Protein AF-A0A3N4HSR1-F1 (afdb_monomer_lite)

Organism: NCBI:txid1160509

Radius of gyration: 28.28 Å; chains: 1; bounding box: 71×90×72 Å

Secondary structure (DSSP, 8-state):
---------------------HHHHHHHHHHHHHHHHHHHHHHS--S-THIIIIIIIHHH---TTSHIIIIIIHHHHHHHHHGGGS-HHHHHHHHHHHHHHHHHHHTTSSS--HHHHHHHHHHHHHHHHHHTTGGGS-HHHHHHHHHHHHHHHHHSSHHHHHHHHHHHHHHHHHHHHHHH--

Structure (mmCIF, N/CA/C/O backbone):
data_AF-A0A3N4HSR1-F1
#
_entry.id   AF-A0A3N4HSR1-F1
#
loop_
_atom_site.group_PDB
_atom_site.id
_atom_site.type_symbol
_atom_site.label_atom_id
_atom_site.label_alt_id
_atom_site.label_comp_id
_atom_site.label_asym_id
_atom_site.label_entity_id
_atom_site.label_seq_id
_atom_site.pdbx_PDB_ins_code
_atom_site.Cartn_x
_atom_site.Cartn_y
_atom_site.Cartn_z
_atom_site.occupancy
_atom_site.B_iso_or_equiv
_atom_site.auth_seq_id
_atom_site.auth_comp_id
_atom_site.auth_asym_id
_atom_site.auth_atom_id
_atom_site.pdbx_PDB_model_num
ATOM 1 N N . MET A 1 1 ? -42.430 -73.027 54.886 1.00 36.50 1 MET A N 1
ATOM 2 C CA . MET A 1 1 ? -41.179 -73.630 54.383 1.00 36.50 1 MET A CA 1
ATOM 3 C C . MET A 1 1 ? -40.826 -72.955 53.062 1.00 36.50 1 MET A C 1
ATOM 5 O O . MET A 1 1 ? -41.551 -73.195 52.119 1.00 36.50 1 MET A O 1
ATOM 9 N N . ARG A 1 2 ? -39.764 -72.123 53.061 1.00 41.28 2 ARG A N 1
ATOM 10 C CA . ARG A 1 2 ? -38.917 -71.662 51.927 1.00 41.28 2 ARG A CA 1
ATOM 11 C C . ARG A 1 2 ? -39.582 -70.934 50.730 1.00 41.28 2 ARG A C 1
ATOM 13 O O . ARG A 1 2 ? -40.576 -71.414 50.228 1.00 41.28 2 ARG A O 1
ATOM 20 N N . LEU A 1 3 ? -39.051 -69.884 50.094 1.00 41.03 3 LEU A N 1
ATOM 21 C CA . LEU A 1 3 ? -38.054 -68.820 50.329 1.00 41.03 3 LEU A CA 1
ATOM 22 C C . LEU A 1 3 ? -37.854 -68.105 48.953 1.00 41.03 3 LEU A C 1
ATOM 24 O O . LEU A 1 3 ? -37.879 -68.791 47.937 1.00 41.03 3 LEU A O 1
ATOM 28 N N . PHE A 1 4 ? -37.546 -66.795 48.976 1.00 47.03 4 PHE A N 1
ATOM 29 C CA . PHE A 1 4 ? -36.852 -65.960 47.952 1.00 47.03 4 PHE A CA 1
ATOM 30 C C . PHE A 1 4 ? -37.628 -65.465 46.695 1.00 47.03 4 PHE A C 1
ATOM 32 O O . PHE A 1 4 ? -38.194 -66.264 45.968 1.00 47.03 4 PHE A O 1
ATOM 39 N N . ASN A 1 5 ? -37.807 -64.140 46.486 1.00 43.56 5 ASN A N 1
ATOM 40 C CA . ASN A 1 5 ? -36.893 -63.088 45.932 1.00 43.56 5 ASN A CA 1
ATOM 41 C C . ASN A 1 5 ? -37.159 -62.923 44.405 1.00 43.56 5 ASN A C 1
ATOM 43 O O . ASN A 1 5 ? -37.360 -63.923 43.741 1.00 43.56 5 ASN A O 1
ATOM 47 N N . ALA A 1 6 ? -37.199 -61.772 43.731 1.00 44.69 6 ALA A N 1
ATOM 48 C CA . ALA A 1 6 ? -36.766 -60.421 44.030 1.00 44.69 6 ALA A CA 1
ATOM 49 C C . ALA A 1 6 ? -37.491 -59.400 43.121 1.00 44.69 6 ALA A C 1
ATOM 51 O O . ALA A 1 6 ? -37.887 -59.682 41.992 1.00 44.69 6 ALA A O 1
ATOM 52 N N . LEU A 1 7 ? -37.585 -58.194 43.666 1.00 53.56 7 LEU A N 1
ATOM 53 C CA . LEU A 1 7 ? -37.786 -56.887 43.051 1.00 53.56 7 LEU A CA 1
ATOM 54 C C . LEU A 1 7 ? -36.846 -56.650 41.847 1.00 53.56 7 LEU A C 1
ATOM 56 O O . LEU A 1 7 ? -35.660 -56.944 41.955 1.00 53.56 7 LEU A O 1
ATOM 60 N N . THR A 1 8 ? -37.313 -56.033 40.757 1.00 46.34 8 THR A N 1
ATOM 61 C CA . THR A 1 8 ? -36.501 -55.054 40.001 1.00 46.34 8 THR A CA 1
ATOM 62 C C . THR A 1 8 ? -37.355 -54.186 39.077 1.00 46.34 8 THR A C 1
ATOM 64 O O . THR A 1 8 ? -38.039 -54.626 38.161 1.00 46.34 8 THR A O 1
ATOM 67 N N . THR A 1 9 ? -37.298 -52.903 39.402 1.00 45.09 9 THR A N 1
ATOM 68 C CA . THR A 1 9 ? -37.797 -51.716 38.721 1.00 45.09 9 THR A CA 1
ATOM 69 C C . THR A 1 9 ? -37.198 -51.555 37.325 1.00 45.09 9 THR A C 1
ATOM 71 O O . THR A 1 9 ? -35.980 -51.440 37.186 1.00 45.09 9 THR A O 1
ATOM 74 N N . PHE A 1 10 ? -38.046 -51.449 36.304 1.00 46.22 10 PHE A N 1
ATOM 75 C CA . PHE A 1 10 ? -37.645 -50.970 34.982 1.00 46.22 10 PHE A CA 1
ATOM 76 C C . PHE A 1 10 ? -37.464 -49.445 35.022 1.00 46.22 10 PHE A C 1
ATOM 78 O O . PHE A 1 10 ? -38.407 -48.680 34.839 1.00 46.22 10 PHE A O 1
ATOM 85 N N . LEU A 1 11 ? -36.232 -49.001 35.282 1.00 45.78 11 LEU A N 1
ATOM 86 C CA . LEU A 1 11 ? -35.780 -47.649 34.961 1.00 45.78 11 LEU A CA 1
ATOM 87 C C . LEU A 1 11 ? -35.639 -47.550 33.439 1.00 45.78 11 LEU A C 1
ATOM 89 O O . LEU A 1 11 ? -34.672 -48.039 32.857 1.00 45.78 11 LEU A O 1
ATOM 93 N N . ALA A 1 12 ? -36.615 -46.918 32.791 1.00 49.31 12 ALA A N 1
ATOM 94 C CA . ALA A 1 12 ? -36.472 -46.457 31.420 1.00 49.31 12 ALA A CA 1
ATOM 95 C C . ALA A 1 12 ? -35.456 -45.304 31.405 1.00 49.31 12 ALA A C 1
ATOM 97 O O . ALA A 1 12 ? -35.792 -44.149 31.664 1.00 49.31 12 ALA A O 1
ATOM 98 N N . VAL A 1 13 ? -34.192 -45.622 31.128 1.00 47.72 13 VAL A N 1
ATOM 99 C CA . VAL A 1 13 ? -33.198 -44.621 30.741 1.00 47.72 13 VAL A CA 1
ATOM 100 C C . VAL A 1 13 ? -33.567 -44.177 29.330 1.00 47.72 13 VAL A C 1
ATOM 102 O O . VAL A 1 13 ? -33.240 -44.841 28.349 1.00 47.72 13 VAL A O 1
ATOM 105 N N . ALA A 1 14 ? -34.293 -43.065 29.225 1.00 50.75 14 ALA A N 1
ATOM 106 C CA . ALA A 1 14 ? -34.407 -42.335 27.975 1.00 50.75 14 ALA A CA 1
ATOM 107 C C . ALA A 1 14 ? -33.011 -41.800 27.631 1.00 50.75 14 ALA A C 1
ATOM 109 O O . ALA A 1 14 ? -32.579 -40.758 28.123 1.00 50.75 14 ALA A O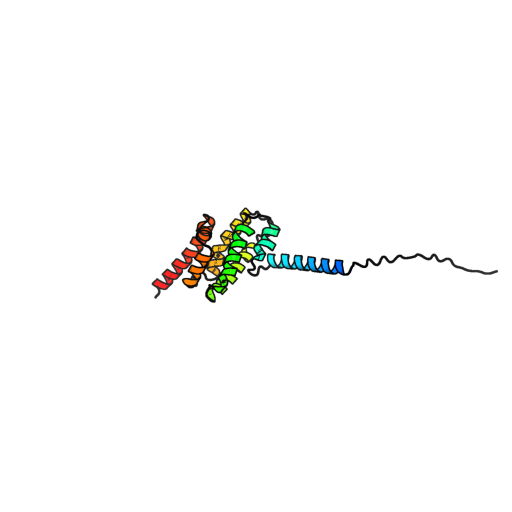 1
ATOM 110 N N . ALA A 1 15 ? -32.271 -42.559 26.825 1.00 48.31 15 ALA A N 1
ATOM 111 C CA . ALA A 1 15 ? -31.087 -42.064 26.153 1.00 48.31 15 ALA A CA 1
ATOM 112 C C . ALA A 1 15 ? -31.554 -41.014 25.141 1.00 48.31 15 ALA A C 1
ATOM 114 O O . ALA A 1 15 ? -31.950 -41.337 24.022 1.00 48.31 15 ALA A O 1
ATOM 115 N N . SER A 1 16 ? -31.550 -39.749 25.556 1.00 48.94 16 SER A N 1
ATOM 116 C CA . SER A 1 16 ? -31.670 -38.610 24.654 1.00 48.94 16 SER A CA 1
ATOM 117 C C . SER A 1 16 ? -30.442 -38.597 23.746 1.00 48.94 16 SER A C 1
ATOM 119 O O . SER A 1 16 ? -29.448 -37.930 24.025 1.00 48.94 16 SER A O 1
ATOM 121 N N . ALA A 1 17 ? -30.487 -39.371 22.663 1.00 51.00 17 ALA A N 1
ATOM 122 C CA . ALA A 1 17 ? -29.610 -39.159 21.530 1.00 51.00 17 ALA A CA 1
ATOM 123 C C . ALA A 1 17 ? -29.998 -37.802 20.941 1.00 51.00 17 ALA A C 1
ATOM 125 O O . ALA A 1 17 ? -30.970 -37.678 20.197 1.00 51.00 17 ALA A O 1
ATOM 126 N N . VAL A 1 18 ? -29.264 -36.761 21.331 1.00 54.44 18 VAL A N 1
ATOM 127 C CA . VAL A 1 18 ? -29.256 -35.487 20.619 1.00 54.44 18 VAL A CA 1
ATOM 128 C C . VAL A 1 18 ? -28.634 -35.785 19.260 1.00 54.44 18 VAL A C 1
ATOM 130 O O . VAL A 1 18 ? -27.422 -35.713 19.080 1.00 54.44 18 VAL A O 1
ATOM 133 N N . ILE A 1 19 ? -29.460 -36.212 18.307 1.00 56.75 19 ILE A N 1
ATOM 134 C CA . ILE A 1 19 ? -29.066 -36.285 16.907 1.00 56.75 19 ILE A CA 1
ATOM 135 C C . ILE A 1 19 ? -29.029 -34.829 16.449 1.00 56.75 19 ILE A C 1
ATOM 137 O O . ILE A 1 19 ? -30.030 -34.285 15.985 1.00 56.75 19 ILE A O 1
ATOM 141 N N . ALA A 1 20 ? -27.895 -34.160 16.667 1.00 57.50 20 ALA A N 1
ATOM 142 C CA . ALA A 1 20 ? -27.615 -32.906 15.989 1.00 57.50 20 ALA A CA 1
ATOM 143 C C . ALA A 1 20 ? -27.806 -33.169 14.490 1.00 57.50 20 ALA A C 1
ATOM 145 O O . ALA A 1 20 ? -27.220 -34.101 13.931 1.00 57.50 20 ALA A O 1
ATOM 146 N N . SER A 1 21 ? -28.718 -32.426 13.868 1.00 61.03 21 SER A N 1
ATOM 147 C CA . SER A 1 21 ? -29.093 -32.645 12.479 1.00 61.03 21 SER A CA 1
ATOM 148 C C . SER A 1 21 ? -27.853 -32.504 11.577 1.00 61.03 21 SER A C 1
ATOM 150 O O . SER A 1 21 ? -27.023 -31.622 11.808 1.00 61.03 21 SER A O 1
ATOM 152 N N . PRO A 1 22 ? -27.702 -33.332 10.526 1.00 63.16 22 PRO A N 1
ATOM 153 C CA . PRO A 1 22 ? -26.569 -33.243 9.597 1.00 63.16 22 PRO A CA 1
ATOM 154 C C . PRO A 1 22 ? -26.382 -31.843 8.991 1.00 63.16 22 PRO A C 1
ATOM 156 O O . PRO A 1 22 ? -25.258 -31.435 8.710 1.00 63.16 22 PRO A O 1
ATOM 159 N N . LEU A 1 23 ? -27.483 -31.095 8.840 1.00 59.44 23 LEU A N 1
ATOM 160 C CA . LEU A 1 23 ? -27.494 -29.699 8.398 1.00 59.44 23 LEU A CA 1
ATOM 161 C C . LEU A 1 23 ? -26.827 -28.751 9.408 1.00 59.44 23 LEU A C 1
ATOM 163 O O . LEU A 1 23 ? -25.990 -27.952 9.002 1.00 59.44 23 LEU A O 1
ATOM 167 N N . ALA A 1 24 ? -27.108 -28.889 10.708 1.00 65.44 24 ALA A N 1
ATOM 168 C CA . ALA A 1 24 ? -26.498 -28.054 11.747 1.00 65.44 24 ALA A CA 1
ATOM 169 C C . ALA A 1 24 ? -24.979 -28.279 11.854 1.00 65.44 24 ALA A C 1
ATOM 171 O O . ALA A 1 24 ? -24.215 -27.339 12.063 1.00 65.44 24 ALA A O 1
ATOM 172 N N . ASN A 1 25 ? -24.522 -29.520 11.650 1.00 65.69 25 ASN A N 1
ATOM 173 C CA . ASN A 1 25 ? -23.091 -29.830 11.624 1.00 65.69 25 ASN A CA 1
ATOM 174 C C . ASN A 1 25 ? -22.392 -29.222 10.397 1.00 65.69 25 ASN A C 1
ATOM 176 O O . ASN A 1 25 ? -21.261 -28.754 10.514 1.00 65.69 25 ASN A O 1
ATOM 180 N N . LEU A 1 26 ? -23.052 -29.190 9.234 1.00 65.56 26 LEU A N 1
ATOM 181 C CA . LEU A 1 26 ? -22.493 -28.570 8.032 1.00 65.56 26 LEU A CA 1
ATOM 182 C C . LEU A 1 26 ? -22.406 -27.040 8.173 1.00 65.56 26 LEU A C 1
ATOM 184 O O . LEU A 1 26 ? -21.367 -26.458 7.860 1.00 65.56 26 LEU A O 1
ATOM 188 N N . GLU A 1 27 ? -23.439 -26.397 8.721 1.00 72.94 27 GLU A N 1
ATOM 189 C CA . GLU A 1 27 ? -23.441 -24.955 9.010 1.00 72.94 27 GLU A CA 1
ATOM 190 C C . GLU A 1 27 ? -22.346 -24.569 10.017 1.00 72.94 27 GLU A C 1
ATOM 192 O O . GLU A 1 27 ? -21.558 -23.664 9.743 1.00 72.94 27 GLU A O 1
ATOM 197 N N . ALA A 1 28 ? -22.200 -25.320 11.114 1.00 73.38 28 ALA A N 1
ATOM 198 C CA . ALA A 1 28 ? -21.152 -25.079 12.108 1.00 73.38 28 ALA A CA 1
ATOM 199 C C . ALA A 1 28 ? -19.731 -25.234 11.527 1.00 73.38 28 ALA A C 1
ATOM 201 O O . ALA A 1 28 ? -18.822 -24.472 11.870 1.00 73.38 28 ALA A O 1
ATOM 202 N N . THR A 1 29 ? -19.514 -26.191 10.613 1.00 78.88 29 THR A N 1
ATOM 203 C CA . THR A 1 29 ? -18.216 -26.326 9.925 1.00 78.88 29 THR A CA 1
ATOM 204 C C . THR A 1 29 ? -17.933 -25.171 8.967 1.00 78.88 29 THR A C 1
ATOM 206 O O . THR A 1 29 ? -16.790 -24.715 8.885 1.00 78.88 29 THR A O 1
ATOM 209 N N . ALA A 1 30 ? -18.958 -24.661 8.281 1.00 78.00 30 ALA A N 1
ATOM 210 C CA . ALA A 1 30 ? -18.829 -23.511 7.395 1.00 78.00 30 ALA A CA 1
ATOM 211 C C . ALA A 1 30 ? -18.538 -22.220 8.180 1.00 78.00 30 ALA A C 1
ATOM 213 O O . ALA A 1 30 ? -17.667 -21.445 7.780 1.00 78.00 30 ALA A O 1
ATOM 214 N N . GLU A 1 31 ? -19.193 -22.015 9.326 1.00 78.12 31 GLU A N 1
ATOM 215 C CA . GLU A 1 31 ? -18.902 -20.891 10.222 1.00 78.12 31 GLU A CA 1
ATOM 216 C C . GLU A 1 31 ? -17.473 -20.951 10.767 1.00 78.12 31 GLU A C 1
ATOM 218 O O . GLU A 1 31 ? -16.757 -19.949 10.725 1.00 78.12 31 GLU A O 1
ATOM 223 N N . LEU A 1 32 ? -17.012 -22.122 11.218 1.00 75.81 32 LEU A N 1
ATOM 224 C CA . LEU A 1 32 ? -15.641 -22.280 11.700 1.00 75.81 32 LEU A CA 1
ATOM 225 C C . LEU A 1 32 ? -14.617 -22.008 10.590 1.00 75.81 32 LEU A C 1
ATOM 227 O O . LEU A 1 32 ? -13.636 -21.302 10.825 1.00 75.81 32 LEU A O 1
ATOM 231 N N . ALA A 1 33 ? -14.854 -22.511 9.376 1.00 76.19 33 ALA A N 1
ATOM 232 C CA . ALA A 1 33 ? -13.994 -22.239 8.228 1.00 76.19 33 ALA A CA 1
ATOM 233 C C . ALA A 1 33 ? -13.942 -20.738 7.897 1.00 76.19 33 ALA A C 1
ATOM 235 O O . ALA A 1 33 ? -12.859 -20.197 7.674 1.00 76.19 33 ALA A O 1
ATOM 236 N N . ALA A 1 34 ? -15.083 -20.044 7.944 1.00 75.94 34 ALA A N 1
ATOM 237 C CA . ALA A 1 34 ? -15.145 -18.600 7.741 1.00 75.94 34 ALA A CA 1
ATOM 238 C C . ALA A 1 34 ? -14.395 -17.828 8.841 1.00 75.94 34 ALA A C 1
ATOM 240 O O . ALA A 1 34 ? -13.680 -16.873 8.546 1.00 75.94 34 ALA A O 1
ATOM 241 N N . VAL A 1 35 ? -14.500 -18.245 10.107 1.00 74.06 35 VAL A N 1
ATOM 242 C CA . VAL A 1 35 ? -13.748 -17.636 11.218 1.00 74.06 35 VAL A CA 1
ATOM 243 C C . VAL A 1 35 ? -12.241 -17.857 11.058 1.00 74.06 35 VAL A C 1
ATOM 245 O O . VAL A 1 35 ? -11.458 -16.930 11.284 1.00 74.06 35 VAL A O 1
ATOM 248 N N . VAL A 1 36 ? -11.820 -19.053 10.638 1.00 74.25 36 VAL A N 1
ATOM 249 C CA . VAL A 1 36 ? -10.410 -19.374 10.371 1.00 74.25 36 VAL A CA 1
ATOM 250 C C . VAL A 1 36 ? -9.867 -18.548 9.202 1.00 74.25 36 VAL A C 1
ATOM 252 O O . VAL A 1 36 ? -8.784 -17.978 9.328 1.00 74.25 36 VAL A O 1
ATOM 255 N N . ASP A 1 37 ? -10.621 -18.403 8.111 1.00 75.88 37 ASP A N 1
ATOM 256 C CA . ASP A 1 37 ? -10.247 -17.564 6.962 1.00 75.88 37 ASP A CA 1
ATOM 257 C C . ASP A 1 37 ? -10.119 -16.079 7.350 1.00 75.88 37 ASP A C 1
ATOM 259 O O . ASP A 1 37 ? -9.096 -15.438 7.081 1.00 75.88 37 ASP A O 1
ATOM 263 N N . LYS A 1 38 ? -11.096 -15.549 8.103 1.00 75.88 38 LYS A N 1
ATOM 264 C CA . LYS A 1 38 ? -11.052 -14.181 8.650 1.00 75.88 38 LYS A CA 1
ATOM 265 C C . LYS A 1 38 ? -9.841 -13.944 9.553 1.00 75.88 38 LYS A C 1
ATOM 267 O O . LYS A 1 38 ? -9.239 -12.871 9.520 1.00 75.88 38 LYS A O 1
ATOM 272 N N . ARG A 1 39 ? -9.465 -14.928 10.368 1.00 77.31 39 ARG A N 1
ATOM 273 C CA . ARG A 1 39 ? -8.281 -14.826 11.228 1.00 77.31 39 ARG A CA 1
ATOM 274 C C . ARG A 1 39 ? -6.991 -14.904 10.412 1.00 77.31 39 ARG A C 1
ATOM 276 O O . ARG A 1 39 ? -6.097 -14.084 10.603 1.00 77.31 39 ARG A O 1
ATOM 283 N N . GLY A 1 40 ? -6.935 -15.815 9.443 1.00 85.19 40 GLY A N 1
ATOM 284 C CA . GLY A 1 40 ? -5.794 -15.981 8.545 1.00 85.19 40 GLY A CA 1
ATOM 285 C C . GLY A 1 40 ? -5.473 -14.714 7.755 1.00 85.19 40 GLY A C 1
ATOM 286 O O . GLY A 1 40 ? -4.312 -14.305 7.699 1.00 85.19 40 GLY A O 1
ATOM 287 N N . ILE A 1 41 ? -6.491 -14.036 7.210 1.00 88.50 41 ILE A N 1
ATOM 288 C CA . ILE A 1 41 ? -6.274 -12.796 6.454 1.00 88.50 41 ILE A CA 1
ATOM 289 C C . ILE A 1 41 ? -5.767 -11.649 7.341 1.00 88.50 41 ILE A C 1
ATOM 291 O O . ILE A 1 41 ? -5.002 -10.813 6.860 1.00 88.50 41 ILE A O 1
ATOM 295 N N . CYS A 1 42 ? -6.145 -11.619 8.623 1.00 89.25 42 CYS A N 1
ATOM 296 C CA . CYS A 1 42 ? -5.664 -10.630 9.586 1.00 89.25 42 CYS A CA 1
ATOM 297 C C . CYS A 1 42 ? -4.227 -10.868 10.048 1.00 89.25 42 CYS A C 1
ATOM 299 O O . CYS A 1 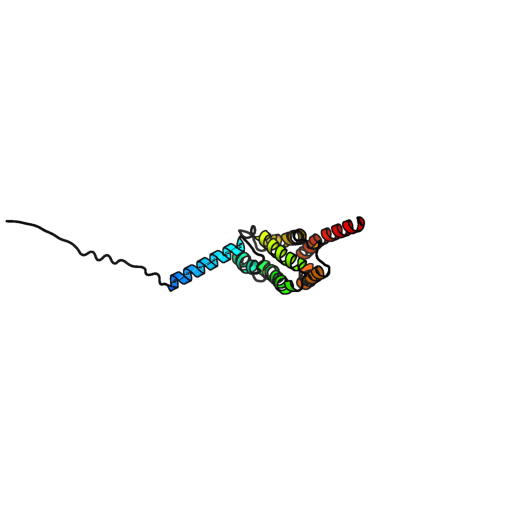42 ? -3.474 -9.905 10.186 1.00 89.25 42 CYS A O 1
ATOM 301 N N . ASP A 1 43 ? -3.859 -12.123 10.294 1.00 89.25 43 ASP A N 1
ATOM 302 C CA . ASP A 1 43 ? -2.574 -12.470 10.905 1.00 89.25 43 ASP A CA 1
ATOM 303 C C . ASP A 1 43 ? -1.459 -12.589 9.850 1.00 89.25 43 ASP A C 1
ATOM 305 O O . ASP A 1 43 ? -0.313 -12.200 10.087 1.00 89.25 43 ASP A O 1
ATOM 309 N N . ALA A 1 44 ? -1.794 -13.080 8.653 1.00 90.50 44 ALA A N 1
ATOM 310 C CA . ALA A 1 44 ? -0.845 -13.343 7.575 1.00 90.50 44 ALA A CA 1
ATOM 311 C C . ALA A 1 44 ? -1.342 -12.796 6.221 1.00 90.50 44 ALA A C 1
ATOM 313 O O . ALA A 1 44 ? -1.624 -13.564 5.297 1.00 90.50 44 ALA A O 1
ATOM 314 N N . PRO A 1 45 ? -1.414 -11.463 6.047 1.00 92.31 45 PRO A N 1
ATOM 315 C CA . PRO A 1 45 ? -1.910 -10.874 4.813 1.00 92.31 45 PRO A CA 1
ATOM 316 C C . PRO A 1 45 ? -1.055 -11.253 3.597 1.00 92.31 45 PRO A C 1
ATOM 318 O O . PRO A 1 45 ? 0.184 -11.228 3.610 1.00 92.31 45 PRO A O 1
ATOM 321 N N . THR A 1 46 ? -1.747 -11.575 2.507 1.00 93.31 46 THR A N 1
ATOM 322 C CA . THR A 1 46 ? -1.161 -12.060 1.249 1.00 93.31 46 THR A CA 1
ATOM 323 C C . THR A 1 46 ? -1.031 -10.977 0.179 1.00 93.31 46 THR A C 1
ATOM 325 O O . THR A 1 46 ? -0.446 -11.237 -0.869 1.00 93.31 46 THR A O 1
ATOM 328 N N . GLY A 1 47 ? -1.544 -9.767 0.428 1.00 94.19 47 GLY A N 1
ATOM 329 C CA . GLY A 1 47 ? -1.740 -8.727 -0.586 1.00 94.19 47 GLY A CA 1
ATOM 330 C C . GLY A 1 47 ? -3.174 -8.672 -1.126 1.00 94.19 47 GLY A C 1
ATOM 331 O O . GLY A 1 47 ? -3.489 -7.792 -1.920 1.00 94.19 47 GLY A O 1
ATOM 332 N N . SER A 1 48 ? -4.071 -9.569 -0.696 1.00 96.06 48 SER A N 1
ATOM 333 C CA . SER A 1 48 ? -5.485 -9.546 -1.098 1.00 96.06 48 SER A CA 1
ATOM 334 C C . SER A 1 48 ? -6.196 -8.280 -0.616 1.00 96.06 48 SER A C 1
ATOM 336 O O . SER A 1 48 ? -6.093 -7.907 0.553 1.00 96.06 48 SER A O 1
ATOM 338 N N . CYS A 1 49 ? -6.992 -7.642 -1.478 1.00 97.69 49 CYS A N 1
ATOM 339 C CA . CYS A 1 49 ? -7.773 -6.464 -1.086 1.00 97.69 49 CYS A CA 1
ATOM 340 C C . CYS A 1 49 ? -8.872 -6.773 -0.068 1.00 97.69 49 CYS A C 1
ATOM 342 O O . CYS A 1 49 ? -9.329 -5.858 0.617 1.00 97.69 49 CYS A O 1
ATOM 344 N N . ALA A 1 50 ? -9.262 -8.043 0.086 1.00 96.44 50 ALA A N 1
ATOM 345 C CA . ALA A 1 50 ? -10.199 -8.453 1.126 1.00 96.44 50 ALA A CA 1
ATOM 346 C C . ALA A 1 50 ? -9.689 -8.106 2.536 1.00 96.44 50 ALA A C 1
ATOM 348 O O . ALA A 1 50 ? -10.507 -7.823 3.402 1.00 96.44 50 ALA A O 1
ATOM 349 N N . PHE A 1 51 ? -8.368 -7.995 2.748 1.00 96.62 51 PHE A N 1
ATOM 350 C CA . PHE A 1 51 ? -7.770 -7.575 4.022 1.00 96.62 51 PHE A CA 1
ATOM 351 C C . PHE A 1 51 ? -8.409 -6.300 4.589 1.00 96.62 51 PHE A C 1
ATOM 353 O O . PHE A 1 51 ? -8.733 -6.222 5.771 1.00 96.62 51 PHE A O 1
ATOM 360 N N . TYR A 1 52 ? -8.650 -5.302 3.740 1.00 96.44 52 TYR A N 1
ATOM 361 C CA . TYR A 1 52 ? -9.199 -4.027 4.192 1.00 96.44 52 TYR A CA 1
ATOM 362 C C . TYR A 1 52 ? -10.648 -4.136 4.674 1.00 96.44 52 TYR A C 1
ATOM 364 O O . TYR A 1 52 ? -11.014 -3.458 5.628 1.00 96.44 52 TYR A O 1
ATOM 372 N N . LYS A 1 53 ? -11.461 -4.998 4.053 1.00 95.31 53 LYS A N 1
ATOM 373 C CA . LYS A 1 53 ? -12.866 -5.202 4.433 1.00 95.31 53 LYS A CA 1
ATOM 374 C C . LYS A 1 53 ? -12.990 -6.198 5.584 1.00 95.31 53 LYS A C 1
ATOM 376 O O . LYS A 1 53 ? -13.545 -5.884 6.628 1.00 95.31 53 LYS A O 1
ATOM 381 N N . THR A 1 54 ? -12.422 -7.378 5.387 1.00 92.94 54 THR A N 1
ATOM 382 C CA . THR A 1 54 ? -12.588 -8.551 6.247 1.00 92.94 54 THR A CA 1
ATOM 383 C C . THR A 1 54 ? -11.730 -8.496 7.508 1.00 92.94 54 THR A C 1
ATOM 385 O O . THR A 1 54 ? -12.086 -9.116 8.503 1.00 92.94 54 THR A O 1
ATOM 388 N N . CYS A 1 55 ? -10.616 -7.754 7.491 1.00 93.31 55 CYS A N 1
ATOM 389 C CA . CYS A 1 55 ? -9.803 -7.551 8.686 1.00 93.31 55 CYS A CA 1
ATOM 390 C C . CYS A 1 55 ? -9.981 -6.157 9.286 1.00 93.31 55 CYS A C 1
ATOM 392 O O . CYS A 1 55 ? -10.449 -6.018 10.414 1.00 93.31 55 CYS A O 1
ATOM 394 N N . LEU A 1 56 ? -9.587 -5.110 8.554 1.00 93.81 56 LEU A N 1
ATOM 395 C CA . LEU A 1 56 ? -9.507 -3.773 9.146 1.00 93.81 56 LEU A CA 1
ATOM 396 C C . LEU A 1 56 ? -10.886 -3.169 9.403 1.00 93.81 56 LEU A C 1
ATOM 398 O O . LEU A 1 56 ? -11.155 -2.757 10.527 1.00 93.81 56 LEU A O 1
ATOM 402 N N . GLU A 1 57 ? -11.762 -3.131 8.400 1.00 94.94 57 GLU A N 1
ATOM 403 C CA . GLU A 1 57 ? -13.103 -2.576 8.581 1.00 94.94 57 GLU A CA 1
ATOM 404 C C . GLU A 1 57 ? -13.941 -3.437 9.525 1.00 94.94 57 GLU A C 1
ATOM 406 O O . GLU A 1 57 ? -14.596 -2.905 10.416 1.00 94.94 57 GLU A O 1
ATOM 411 N N . ASP A 1 58 ? -13.864 -4.764 9.409 1.00 91.75 58 ASP A N 1
ATOM 412 C CA . ASP A 1 58 ? -14.577 -5.672 10.308 1.00 91.75 58 ASP A CA 1
ATOM 413 C C . ASP A 1 58 ? -14.198 -5.492 11.783 1.00 91.75 58 ASP A C 1
ATOM 415 O O . ASP A 1 58 ? -15.046 -5.686 12.653 1.00 91.75 58 ASP A O 1
ATOM 419 N N . LYS A 1 59 ? -12.965 -5.064 12.064 1.00 89.50 59 LYS A N 1
ATOM 420 C CA . LYS A 1 59 ? -12.466 -4.852 13.424 1.00 89.50 59 LYS A CA 1
ATOM 421 C C . LYS A 1 59 ? -12.645 -3.426 13.936 1.00 89.50 59 LYS A C 1
ATOM 423 O O . LYS A 1 59 ? -12.954 -3.245 15.109 1.00 89.50 59 LYS A O 1
ATOM 428 N N . TYR A 1 60 ? -12.442 -2.426 13.081 1.00 90.81 60 TYR A N 1
ATOM 429 C CA . TYR A 1 60 ? -12.425 -1.018 13.486 1.00 90.81 60 TYR A CA 1
ATOM 430 C C . TYR A 1 60 ? -13.698 -0.245 13.177 1.00 90.81 60 TYR A C 1
ATOM 432 O O . TYR A 1 60 ? -13.922 0.785 13.807 1.00 90.81 60 TYR A O 1
ATOM 440 N N . LYS A 1 61 ? -14.519 -0.727 12.235 1.00 94.31 61 LYS A N 1
ATOM 441 C CA . LYS A 1 61 ? -15.794 -0.109 11.845 1.00 94.31 61 LYS A CA 1
ATOM 442 C C . LYS A 1 61 ? -15.645 1.391 11.554 1.00 94.31 61 LYS A C 1
ATOM 444 O O . LYS A 1 61 ? -16.410 2.215 12.051 1.00 94.31 61 LYS A O 1
ATOM 449 N N . CYS A 1 62 ? -14.620 1.756 10.781 1.00 94.56 62 CYS A N 1
ATOM 450 C CA . CYS A 1 62 ? -14.308 3.155 10.486 1.00 94.56 62 CYS A CA 1
ATOM 451 C C . CYS A 1 62 ? -15.283 3.796 9.492 1.00 94.56 62 CYS A C 1
ATOM 453 O O . CYS A 1 62 ? -15.256 5.016 9.307 1.00 94.56 62 CYS A O 1
ATOM 455 N N . GLY A 1 63 ? -16.137 2.991 8.860 1.00 95.69 63 GLY A N 1
ATOM 456 C CA . GLY A 1 63 ? -17.161 3.430 7.931 1.00 95.69 63 GLY A CA 1
ATOM 457 C C . GLY A 1 63 ? -16.603 3.816 6.565 1.00 95.69 63 GLY A C 1
ATOM 458 O O . GLY A 1 63 ? -15.400 3.791 6.302 1.00 95.69 63 G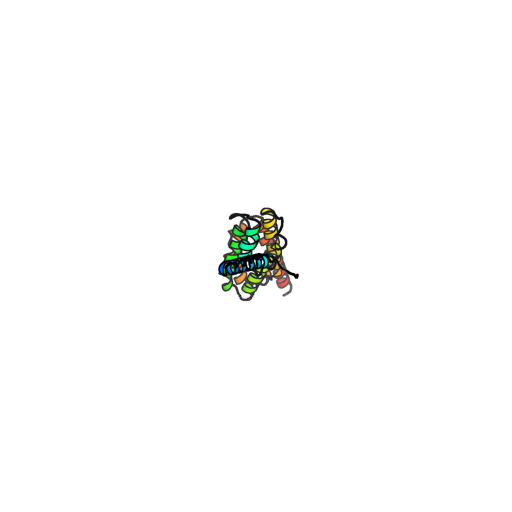LY A O 1
ATOM 459 N N . GLU A 1 64 ? -17.504 4.219 5.672 1.00 95.94 64 GLU A N 1
ATOM 460 C CA . GLU A 1 64 ? -17.199 4.485 4.258 1.00 95.94 64 GLU A CA 1
ATOM 461 C C . GLU A 1 64 ? -16.153 5.577 4.035 1.00 95.94 64 GLU A C 1
ATOM 463 O O . GLU A 1 64 ? -15.473 5.574 3.014 1.00 95.94 64 GLU A O 1
ATOM 468 N N . LYS A 1 65 ? -16.015 6.508 4.986 1.00 93.19 65 LYS A N 1
ATOM 469 C CA . LYS A 1 65 ? -15.023 7.592 4.941 1.00 93.19 65 LYS A CA 1
ATOM 470 C C . LYS A 1 65 ? -13.683 7.200 5.562 1.00 93.19 65 LYS A C 1
ATOM 472 O O . LYS A 1 65 ? -12.693 7.890 5.331 1.00 93.19 65 LYS A O 1
ATOM 477 N N . GLY A 1 66 ? -13.651 6.117 6.336 1.00 93.00 66 GLY A N 1
ATOM 478 C CA . GLY A 1 66 ? -12.464 5.636 7.020 1.00 93.00 66 GLY A CA 1
ATOM 479 C C . GLY A 1 66 ? -11.420 5.065 6.068 1.00 93.00 66 GLY A C 1
ATOM 480 O O . GLY A 1 66 ? -11.731 4.593 4.971 1.00 93.00 66 GLY A O 1
ATOM 481 N N . TYR A 1 67 ? -10.165 5.058 6.520 1.00 94.19 67 TYR A N 1
ATOM 482 C CA . TYR A 1 67 ? -9.035 4.557 5.739 1.00 94.19 67 TYR A CA 1
ATOM 483 C C . TYR A 1 67 ? -9.254 3.164 5.114 1.00 94.19 67 TYR A C 1
ATOM 485 O O . TYR A 1 67 ? -8.948 3.024 3.925 1.00 94.19 67 TYR A O 1
ATOM 493 N N . PRO A 1 68 ? -9.783 2.141 5.830 1.00 95.56 68 PRO A N 1
ATOM 494 C CA . PRO A 1 68 ? -9.931 0.802 5.262 1.00 95.56 68 PRO A CA 1
ATOM 495 C C . PRO A 1 68 ? -10.716 0.789 3.950 1.00 95.56 68 PRO A C 1
ATOM 497 O O . PRO A 1 68 ? -10.253 0.206 2.971 1.00 95.56 68 PRO A O 1
ATOM 500 N N . LEU A 1 69 ? -11.862 1.471 3.896 1.00 96.31 69 LEU A N 1
ATOM 501 C CA . LEU A 1 69 ? -12.733 1.465 2.722 1.00 96.31 69 LEU A CA 1
ATOM 502 C C . LEU A 1 69 ? -12.384 2.575 1.724 1.00 96.31 69 LEU A C 1
ATOM 504 O O . LEU A 1 69 ? -12.207 2.296 0.536 1.00 96.31 69 LEU A O 1
ATOM 508 N N . ASN A 1 70 ? -12.245 3.816 2.198 1.00 93.44 70 ASN A N 1
ATOM 509 C CA . ASN A 1 70 ? -12.106 4.992 1.336 1.00 93.44 70 ASN A CA 1
ATOM 510 C C . ASN A 1 70 ? -10.737 5.085 0.648 1.00 93.44 70 ASN A C 1
ATOM 512 O O . ASN A 1 70 ? -10.609 5.704 -0.411 1.00 93.44 70 ASN A O 1
ATOM 516 N N . TYR A 1 71 ? -9.705 4.484 1.246 1.00 93.69 71 TYR A N 1
ATOM 517 C CA . TYR A 1 71 ? -8.336 4.569 0.745 1.00 93.69 71 TYR A CA 1
ATOM 518 C C . TYR A 1 71 ? -7.744 3.186 0.481 1.00 93.69 71 TYR A C 1
ATOM 520 O O . TYR A 1 71 ? -7.499 2.836 -0.673 1.00 93.69 71 TYR A O 1
ATOM 528 N N . GLY A 1 72 ? -7.566 2.377 1.528 1.00 95.00 72 GLY A N 1
ATOM 529 C CA . GLY A 1 72 ? -6.892 1.083 1.458 1.00 95.00 72 GLY A CA 1
ATOM 530 C C . GLY A 1 72 ? -7.517 0.145 0.426 1.00 95.00 72 GLY A C 1
ATOM 531 O O . GLY A 1 72 ? -6.866 -0.228 -0.549 1.00 95.00 72 GLY A O 1
ATOM 532 N N . TYR A 1 73 ? -8.802 -0.182 0.584 1.00 97.00 73 TYR A N 1
ATOM 533 C CA . TYR A 1 73 ? -9.529 -1.043 -0.351 1.00 97.00 73 TYR A CA 1
ATOM 534 C C . TYR A 1 73 ? -9.595 -0.440 -1.758 1.00 97.00 73 TYR A C 1
ATOM 536 O O . TYR A 1 73 ? -9.298 -1.127 -2.738 1.00 97.00 73 TYR A O 1
ATOM 544 N N . LYS A 1 74 ? -9.945 0.850 -1.856 1.00 95.38 74 LYS A N 1
ATOM 545 C CA . LYS A 1 74 ? -10.072 1.587 -3.120 1.00 95.38 74 LYS A CA 1
ATOM 546 C C . LYS A 1 74 ? -8.800 1.501 -3.967 1.00 95.38 74 LYS A C 1
ATOM 548 O O . LYS A 1 74 ? -8.869 1.090 -5.124 1.00 95.38 74 LYS A O 1
ATOM 553 N N . TYR A 1 75 ? -7.646 1.876 -3.415 1.00 95.06 75 TYR A N 1
ATOM 554 C CA . TYR A 1 75 ? -6.390 1.868 -4.169 1.00 95.06 75 TYR A CA 1
ATOM 555 C C . TYR A 1 75 ? -5.826 0.465 -4.351 1.00 95.06 75 TYR A C 1
ATOM 557 O O . TYR A 1 75 ? -5.312 0.172 -5.426 1.00 95.06 75 TYR A O 1
ATOM 565 N N . CYS A 1 76 ? -6.010 -0.434 -3.381 1.00 97.38 76 CYS A N 1
ATOM 566 C CA . CYS A 1 76 ? -5.676 -1.844 -3.564 1.00 97.38 76 CYS A CA 1
ATOM 567 C C . CYS A 1 76 ? -6.364 -2.424 -4.804 1.00 97.38 76 CYS A C 1
ATOM 569 O O . CYS A 1 76 ? -5.713 -3.045 -5.642 1.00 97.38 76 CYS A O 1
ATOM 571 N N . LYS A 1 77 ? -7.672 -2.175 -4.958 1.00 97.69 77 LYS A N 1
ATOM 572 C CA . LYS A 1 77 ? -8.436 -2.633 -6.121 1.00 97.69 77 LYS A CA 1
ATOM 573 C C . LYS A 1 77 ? -7.935 -2.011 -7.418 1.00 97.69 77 LYS A C 1
ATOM 575 O O . LYS A 1 77 ? -7.684 -2.750 -8.360 1.00 97.69 77 LYS A O 1
ATOM 580 N N . LYS A 1 78 ? -7.695 -0.698 -7.439 1.00 96.31 78 LYS A N 1
ATOM 581 C CA . LYS A 1 78 ? -7.129 -0.022 -8.615 1.00 96.31 78 LYS A CA 1
ATOM 582 C C . LYS A 1 78 ? -5.794 -0.626 -9.059 1.00 96.31 78 LYS A C 1
ATOM 584 O O . LYS A 1 78 ? -5.622 -0.881 -10.244 1.00 96.31 78 LYS A O 1
ATOM 589 N N . PHE A 1 79 ? -4.876 -0.891 -8.128 1.00 96.06 79 PHE A N 1
ATOM 590 C CA . PHE A 1 79 ? -3.595 -1.527 -8.450 1.00 96.06 79 PHE A CA 1
ATOM 591 C C . PHE A 1 79 ? -3.753 -2.984 -8.884 1.00 96.06 79 PHE A C 1
ATOM 593 O O . PHE A 1 79 ? -3.083 -3.406 -9.822 1.00 96.06 79 PHE A O 1
ATOM 600 N N . ALA A 1 80 ? -4.652 -3.744 -8.253 1.00 97.12 80 ALA A N 1
ATOM 601 C CA . ALA A 1 80 ? -4.953 -5.109 -8.675 1.00 97.12 80 ALA A CA 1
ATOM 602 C C . ALA A 1 80 ? -5.501 -5.150 -10.113 1.00 97.12 80 ALA A C 1
ATOM 604 O O . ALA A 1 80 ? -5.059 -5.974 -10.908 1.00 97.12 80 ALA A O 1
ATOM 605 N N . ASP A 1 81 ? -6.405 -4.229 -10.454 1.00 97.31 81 ASP A N 1
ATOM 606 C CA . ASP A 1 81 ? -7.041 -4.151 -11.772 1.00 97.31 81 ASP A CA 1
ATOM 607 C C . ASP A 1 81 ? -6.077 -3.606 -12.844 1.00 97.31 81 ASP A C 1
ATOM 609 O O . ASP A 1 81 ? -6.129 -4.017 -14.001 1.00 97.31 81 ASP A O 1
ATOM 613 N N . ALA A 1 82 ? -5.158 -2.708 -12.472 1.00 96.38 82 ALA A N 1
ATOM 614 C CA . ALA A 1 82 ? -4.142 -2.161 -13.371 1.00 96.38 82 ALA A CA 1
ATOM 615 C C . ALA A 1 82 ? -2.907 -3.061 -13.529 1.00 96.38 82 ALA A C 1
ATOM 617 O O . ALA A 1 82 ? -2.091 -2.799 -14.409 1.00 96.38 82 ALA A O 1
ATOM 618 N N . LYS A 1 83 ? -2.752 -4.110 -12.708 1.00 96.62 83 LYS A N 1
ATOM 619 C CA . LYS A 1 83 ? -1.513 -4.895 -12.596 1.00 96.62 83 LYS A CA 1
ATOM 620 C C . LYS A 1 83 ? -0.984 -5.393 -13.944 1.00 96.62 83 LYS A C 1
ATOM 622 O O . LYS A 1 83 ? 0.217 -5.345 -14.161 1.00 96.62 83 LYS A O 1
ATOM 627 N N . SER A 1 84 ? -1.846 -5.820 -14.864 1.00 97.75 84 SER A N 1
ATOM 628 C CA . SER A 1 84 ? -1.428 -6.319 -16.184 1.00 97.75 84 SER A CA 1
ATOM 629 C C . SER A 1 84 ? -0.806 -5.264 -17.108 1.00 97.75 84 SER A C 1
ATOM 631 O O . SER A 1 84 ? -0.176 -5.643 -18.090 1.00 97.75 84 SER A O 1
ATOM 633 N N . LYS A 1 85 ? -0.966 -3.966 -16.816 1.00 97.06 85 LYS A N 1
ATOM 634 C CA . LYS A 1 85 ? -0.351 -2.865 -17.579 1.00 97.06 85 LYS A CA 1
ATOM 635 C C . LYS A 1 85 ? 1.134 -2.695 -17.265 1.00 97.06 85 LYS A C 1
ATOM 637 O O . LYS A 1 85 ? 1.897 -2.270 -18.122 1.00 97.06 85 LYS A O 1
ATOM 642 N N . PHE A 1 86 ? 1.530 -3.084 -16.058 1.00 96.62 86 PHE A N 1
ATOM 643 C CA . PHE A 1 86 ? 2.902 -2.992 -15.590 1.00 96.62 86 PHE A CA 1
ATOM 644 C C . PHE A 1 86 ? 3.802 -4.020 -16.278 1.00 96.62 86 PHE A C 1
ATOM 646 O O . PHE A 1 86 ? 3.381 -5.136 -16.611 1.00 96.62 86 PHE A O 1
ATOM 653 N N . SER A 1 87 ? 5.090 -3.689 -16.367 1.00 98.19 87 SER A N 1
ATOM 654 C CA . SER A 1 87 ? 6.139 -4.644 -16.723 1.00 98.19 87 SER A CA 1
ATOM 655 C C . SER A 1 87 ? 6.181 -5.815 -15.730 1.00 98.19 87 SER A C 1
ATOM 657 O O . SER A 1 87 ? 5.651 -5.733 -14.621 1.00 98.19 87 SER A O 1
ATOM 659 N N . THR A 1 88 ? 6.877 -6.909 -16.054 1.00 98.38 88 THR A N 1
ATOM 660 C CA . THR A 1 88 ? 7.068 -8.029 -15.107 1.00 98.38 88 THR A CA 1
ATOM 661 C C . THR A 1 88 ? 7.666 -7.567 -13.770 1.00 98.38 88 THR A C 1
ATOM 663 O O . THR A 1 88 ? 7.269 -8.040 -12.698 1.00 98.38 88 THR A O 1
ATOM 666 N N . LYS A 1 89 ? 8.583 -6.590 -13.813 1.00 97.88 89 LYS A N 1
ATOM 667 C CA . LYS A 1 89 ? 9.165 -5.981 -12.613 1.00 97.88 89 LYS A CA 1
ATOM 668 C C . LYS A 1 89 ? 8.129 -5.149 -11.855 1.00 97.88 89 LYS A C 1
ATOM 670 O O . LYS A 1 89 ? 7.995 -5.314 -10.644 1.00 97.88 89 LYS A O 1
ATOM 675 N N . GLY A 1 90 ? 7.344 -4.331 -12.556 1.00 97.06 90 GLY A N 1
ATOM 676 C CA . GLY A 1 90 ? 6.257 -3.551 -11.963 1.00 97.06 90 GLY A CA 1
ATOM 677 C C . GLY A 1 90 ? 5.165 -4.424 -11.331 1.00 97.06 90 GLY A C 1
ATOM 678 O O . GLY A 1 90 ? 4.736 -4.164 -10.212 1.00 97.06 90 GLY A O 1
ATOM 679 N N . GLN A 1 91 ? 4.785 -5.537 -11.960 1.00 98.44 91 GLN A N 1
ATOM 680 C CA . GLN A 1 91 ? 3.836 -6.511 -11.400 1.00 98.44 91 GLN A CA 1
ATOM 681 C C . GLN A 1 91 ? 4.333 -7.137 -10.092 1.00 98.44 91 GLN A C 1
ATOM 683 O O . GLN A 1 91 ? 3.552 -7.357 -9.154 1.00 98.44 91 GLN A O 1
ATOM 688 N N . THR A 1 92 ? 5.636 -7.417 -10.027 1.00 98.19 92 THR A N 1
ATOM 689 C CA . THR A 1 92 ? 6.303 -7.897 -8.813 1.00 98.19 92 THR A CA 1
ATOM 690 C C . THR A 1 92 ? 6.280 -6.816 -7.733 1.00 98.19 92 THR A C 1
ATOM 692 O O . THR A 1 92 ? 5.872 -7.092 -6.603 1.00 98.19 92 THR A O 1
ATOM 695 N N . TRP A 1 93 ? 6.608 -5.570 -8.094 1.00 97.19 93 TRP A N 1
ATOM 696 C CA . TRP A 1 93 ? 6.543 -4.421 -7.190 1.00 97.19 93 TRP A CA 1
ATOM 697 C C . TRP A 1 93 ? 5.136 -4.203 -6.621 1.00 97.19 93 TRP A C 1
ATOM 699 O O . TRP A 1 93 ? 4.998 -4.093 -5.404 1.00 97.19 93 TRP A O 1
ATOM 709 N N . VAL A 1 94 ? 4.089 -4.220 -7.457 1.00 96.88 94 VAL A N 1
ATOM 710 C CA . VAL A 1 94 ? 2.684 -4.086 -7.025 1.00 96.88 94 VAL A CA 1
ATOM 711 C C . VAL A 1 94 ? 2.345 -5.156 -5.987 1.00 96.88 94 VAL A C 1
ATOM 713 O O . VAL A 1 94 ? 1.855 -4.845 -4.902 1.00 96.88 94 VAL A O 1
ATOM 716 N N . THR A 1 95 ? 2.665 -6.417 -6.286 1.00 97.44 95 THR A N 1
ATOM 717 C CA . THR A 1 95 ? 2.359 -7.556 -5.405 1.00 97.44 95 THR A CA 1
ATOM 718 C C . THR A 1 95 ? 3.053 -7.427 -4.052 1.00 97.44 95 THR A C 1
ATOM 720 O O . THR A 1 95 ? 2.416 -7.550 -3.001 1.00 97.44 95 THR A O 1
ATOM 723 N N . ASN A 1 96 ? 4.358 -7.156 -4.065 1.00 97.62 96 ASN A N 1
ATOM 724 C CA . ASN A 1 96 ? 5.148 -7.110 -2.842 1.00 97.62 96 ASN A CA 1
ATOM 725 C C . ASN A 1 96 ? 4.826 -5.869 -2.003 1.00 97.62 96 ASN A C 1
ATOM 727 O O . ASN A 1 96 ? 4.714 -5.971 -0.781 1.00 97.62 96 ASN A O 1
ATOM 731 N N . THR A 1 97 ? 4.585 -4.729 -2.652 1.00 96.62 97 THR A N 1
ATOM 732 C CA . THR A 1 97 ? 4.163 -3.490 -1.996 1.00 96.62 97 THR A CA 1
ATOM 733 C C . THR A 1 97 ? 2.810 -3.661 -1.314 1.00 96.62 97 THR A C 1
ATOM 735 O O . THR A 1 97 ? 2.694 -3.369 -0.124 1.00 96.62 97 THR A O 1
ATOM 738 N N . MET A 1 98 ? 1.803 -4.210 -2.006 1.00 96.75 98 MET A N 1
ATOM 739 C CA . MET A 1 98 ? 0.487 -4.489 -1.415 1.00 96.75 98 MET A CA 1
ATOM 740 C C . MET A 1 98 ? 0.608 -5.387 -0.180 1.00 96.75 98 MET A C 1
ATOM 742 O O . MET A 1 98 ? 0.052 -5.081 0.875 1.00 96.75 98 MET A O 1
ATOM 746 N N . LYS A 1 99 ? 1.394 -6.464 -0.274 1.00 97.44 99 LYS A N 1
ATOM 747 C CA . LYS A 1 99 ? 1.654 -7.361 0.858 1.00 97.44 99 LYS A CA 1
ATOM 748 C C . LYS A 1 99 ? 2.376 -6.649 2.008 1.00 97.44 99 LYS A C 1
ATOM 750 O O . LYS A 1 99 ? 2.014 -6.846 3.166 1.00 97.44 99 LYS A O 1
ATOM 755 N N . CYS A 1 100 ? 3.378 -5.821 1.713 1.00 97.31 100 CYS A N 1
ATOM 756 C CA . CYS A 1 100 ? 4.126 -5.053 2.710 1.00 97.31 100 CYS A CA 1
ATOM 757 C C . CYS A 1 100 ? 3.219 -4.096 3.492 1.00 97.31 100 CYS A C 1
ATOM 759 O O . CYS A 1 100 ? 3.226 -4.125 4.725 1.00 97.31 100 CYS A O 1
ATOM 761 N N . LEU A 1 101 ? 2.402 -3.306 2.787 1.00 96.06 101 LEU A N 1
ATOM 762 C CA . LEU A 1 101 ? 1.476 -2.342 3.389 1.00 96.06 101 LEU A CA 1
ATOM 763 C C . LEU A 1 101 ? 0.527 -3.030 4.375 1.00 96.06 101 LEU A C 1
ATOM 765 O O . LEU A 1 101 ? 0.359 -2.580 5.504 1.00 96.06 101 LEU A O 1
ATOM 769 N N . GLN A 1 102 ? -0.050 -4.164 3.976 1.00 96.44 102 GLN A N 1
ATOM 770 C CA . GLN A 1 102 ? -0.957 -4.925 4.833 1.00 96.44 102 GLN A CA 1
ATOM 771 C C . GLN A 1 102 ? -0.234 -5.502 6.056 1.00 96.44 102 GLN A C 1
ATOM 773 O O . GLN A 1 102 ? -0.721 -5.370 7.177 1.00 96.44 102 GLN A O 1
ATOM 778 N N . LYS A 1 103 ? 0.970 -6.064 5.875 1.00 95.44 103 LYS A N 1
ATOM 779 C CA . LYS A 1 103 ? 1.790 -6.583 6.983 1.00 95.44 103 LYS A CA 1
ATOM 780 C C . LYS A 1 103 ? 2.114 -5.520 8.033 1.00 95.44 103 LYS A C 1
ATOM 782 O O . LYS A 1 103 ? 2.067 -5.814 9.224 1.00 95.44 103 LYS A O 1
ATOM 787 N N . LYS A 1 104 ? 2.404 -4.281 7.620 1.00 93.69 104 LYS A N 1
ATOM 788 C CA . LYS A 1 104 ? 2.667 -3.161 8.547 1.00 93.69 104 LYS A CA 1
ATOM 789 C C . LYS A 1 104 ? 1.454 -2.793 9.410 1.00 93.69 104 LYS A C 1
ATOM 791 O O . LYS A 1 104 ? 1.616 -2.168 10.458 1.00 93.69 104 LYS A O 1
ATOM 796 N N . LEU A 1 105 ? 0.256 -3.219 9.011 1.00 93.12 105 LEU A N 1
ATOM 797 C CA . LEU A 1 105 ? -0.989 -2.964 9.728 1.00 93.12 105 LEU A CA 1
ATOM 798 C C . LEU A 1 105 ? -1.436 -4.116 10.634 1.00 93.12 105 LEU A C 1
ATOM 800 O O . LEU A 1 105 ? -2.327 -3.899 11.448 1.00 93.12 105 LEU A O 1
ATOM 804 N N . VAL A 1 106 ? -0.801 -5.293 10.576 1.00 89.81 106 VAL A N 1
ATOM 805 C CA . VAL A 1 106 ? -1.167 -6.461 11.409 1.00 89.81 106 VAL A CA 1
ATOM 806 C C . VAL A 1 106 ? -1.064 -6.146 12.906 1.00 89.81 106 VAL A C 1
ATOM 808 O O . VAL A 1 106 ? -2.002 -6.402 13.662 1.00 89.81 106 VAL A O 1
ATOM 811 N N . SER A 1 107 ? 0.028 -5.504 13.339 1.00 79.69 107 SER A N 1
ATOM 812 C CA . SER A 1 107 ? 0.213 -5.067 14.737 1.00 79.69 107 SER A CA 1
ATOM 813 C C . SER A 1 107 ? -0.743 -3.948 15.152 1.00 79.69 107 SER A C 1
ATOM 815 O O . SER A 1 107 ? -0.988 -3.739 16.336 1.00 79.69 107 SER A O 1
ATOM 817 N N . HIS A 1 108 ? -1.322 -3.255 14.173 1.00 73.88 108 HIS A N 1
ATOM 818 C CA . HIS A 1 108 ? -2.331 -2.228 14.365 1.00 73.88 108 HIS A CA 1
ATOM 819 C C . HIS A 1 108 ? -3.730 -2.801 14.237 1.00 73.88 108 HIS A C 1
ATOM 821 O O . HIS A 1 108 ? -4.645 -2.036 13.967 1.00 73.88 108 HIS A O 1
ATOM 827 N N . THR A 1 109 ? -3.940 -4.110 14.394 1.00 65.75 109 THR A N 1
ATOM 828 C CA . THR A 1 109 ? -5.291 -4.670 14.369 1.00 65.75 109 THR A CA 1
ATOM 829 C C . THR A 1 109 ? -5.968 -4.625 15.740 1.00 65.75 109 THR A C 1
ATOM 831 O O . THR A 1 109 ? -7.182 -4.641 15.758 1.00 65.75 109 THR A O 1
ATOM 834 N N . SER A 1 110 ? -5.294 -4.532 16.891 1.00 65.00 110 SER A N 1
ATOM 835 C CA . SER A 1 110 ? -5.959 -4.501 18.217 1.00 65.00 110 SER A CA 1
ATOM 836 C C . SER A 1 110 ? -5.847 -3.149 18.932 1.00 65.00 110 SER A C 1
ATOM 838 O O . SER A 1 110 ? -4.748 -2.622 19.074 1.00 65.00 110 SER A O 1
ATOM 840 N N . GLY A 1 111 ? -6.967 -2.618 19.444 1.00 64.50 111 GLY A N 1
ATOM 841 C CA . GLY A 1 111 ? -6.983 -1.482 20.384 1.00 64.50 111 GLY A CA 1
ATOM 842 C C . GLY A 1 111 ? -6.626 -0.105 19.802 1.00 64.50 111 GLY A C 1
ATOM 843 O O . GLY A 1 111 ? -6.416 0.842 20.560 1.00 64.50 111 GLY A O 1
ATOM 844 N N . SER A 1 112 ? -6.537 0.031 18.476 1.00 77.44 112 SER A N 1
ATOM 845 C CA . SER A 1 112 ? -6.285 1.315 17.808 1.00 77.44 112 SER A CA 1
ATOM 846 C C . SER A 1 112 ? -7.583 2.101 17.553 1.00 77.44 112 SER A C 1
ATOM 848 O O . SER A 1 112 ? -8.679 1.554 17.582 1.00 77.44 112 SER A O 1
ATOM 850 N N . THR A 1 113 ? -7.478 3.400 17.279 1.00 90.94 113 THR A N 1
ATOM 851 C CA . THR A 1 113 ? -8.603 4.197 16.752 1.00 90.94 113 THR A CA 1
ATOM 852 C C . THR A 1 113 ? -8.488 4.299 15.234 1.00 90.94 113 THR A C 1
ATOM 854 O O . THR A 1 113 ? -7.391 4.153 14.693 1.00 90.94 113 THR A O 1
ATOM 857 N N . CYS A 1 114 ? -9.576 4.628 14.535 1.00 93.31 114 CYS A N 1
ATOM 858 C CA . CYS A 1 114 ? -9.545 4.846 13.083 1.00 93.31 114 CYS A CA 1
ATOM 859 C C . CYS A 1 114 ? -8.480 5.864 12.653 1.00 93.31 114 CYS A C 1
ATOM 861 O O . CYS A 1 114 ? -7.733 5.615 11.712 1.00 93.31 114 CYS A O 1
ATOM 863 N N . THR A 1 115 ? -8.321 6.957 13.404 1.00 92.00 115 THR A N 1
ATOM 864 C CA . THR A 1 115 ? -7.279 7.964 13.155 1.00 92.00 115 THR A CA 1
ATOM 865 C C . THR A 1 115 ? -5.865 7.413 13.350 1.00 92.00 115 THR A C 1
ATOM 867 O O . THR A 1 115 ? -4.967 7.704 12.562 1.00 92.00 115 THR A O 1
ATOM 870 N N . LYS A 1 116 ? -5.633 6.609 14.398 1.00 91.31 116 LYS A N 1
ATOM 871 C CA . LYS A 1 116 ? -4.321 5.985 14.635 1.00 91.31 116 LYS A CA 1
ATOM 872 C C . LYS A 1 116 ? -3.997 4.953 13.553 1.00 91.31 116 LYS A C 1
ATOM 874 O O . LYS A 1 116 ? -2.863 4.919 13.084 1.00 91.31 116 LYS A O 1
ATOM 879 N N . LEU A 1 117 ? -4.985 4.156 13.141 1.00 92.81 117 LEU A N 1
ATOM 880 C CA . LEU A 1 117 ? -4.867 3.210 12.032 1.00 92.81 117 LEU A CA 1
ATOM 881 C C . LEU A 1 117 ? -4.500 3.928 10.729 1.00 92.81 117 LEU A C 1
ATOM 883 O O . LEU A 1 117 ? -3.547 3.532 10.068 1.00 92.81 117 LEU A O 1
ATOM 887 N N . GLU A 1 118 ? -5.218 4.996 10.387 1.00 92.38 118 GLU A N 1
ATOM 888 C CA . GLU A 1 118 ? -4.961 5.807 9.195 1.00 92.38 118 GLU A CA 1
ATOM 889 C C . GLU A 1 118 ? -3.545 6.396 9.199 1.00 92.38 118 GLU A C 1
ATOM 891 O O . GLU A 1 118 ? -2.814 6.280 8.216 1.00 92.38 118 GLU A O 1
ATOM 896 N N . LYS A 1 119 ? -3.106 6.954 10.333 1.00 90.69 119 LYS A N 1
ATOM 897 C CA . LYS A 1 119 ? -1.744 7.482 10.476 1.00 90.69 119 LYS A CA 1
ATOM 898 C C . LYS A 1 119 ? -0.679 6.397 10.292 1.00 90.69 119 LYS A C 1
ATOM 900 O O . LYS A 1 119 ? 0.313 6.635 9.607 1.00 90.69 119 LYS A O 1
ATOM 905 N N . ALA A 1 120 ? -0.874 5.223 10.896 1.00 91.00 120 ALA A N 1
ATOM 906 C CA . ALA A 1 120 ? 0.041 4.090 10.757 1.00 91.00 120 ALA A CA 1
ATOM 907 C C . ALA A 1 120 ? 0.091 3.570 9.314 1.00 91.00 120 ALA A C 1
ATOM 909 O O . ALA A 1 120 ? 1.162 3.254 8.798 1.00 91.00 120 ALA A O 1
ATOM 910 N N . ALA A 1 121 ? -1.063 3.531 8.651 1.00 92.25 121 ALA A N 1
ATOM 911 C CA . ALA A 1 121 ? -1.173 3.184 7.250 1.00 92.25 121 ALA A CA 1
ATOM 912 C C . ALA A 1 121 ? -0.377 4.139 6.367 1.00 92.25 121 ALA A C 1
ATOM 914 O O . ALA A 1 121 ? 0.495 3.676 5.633 1.00 92.25 121 ALA A O 1
ATOM 915 N N . PHE A 1 122 ? -0.616 5.448 6.462 1.00 90.88 122 PHE A N 1
ATOM 916 C CA . PHE A 1 122 ? 0.119 6.416 5.653 1.00 90.88 122 PHE A CA 1
ATOM 917 C C . PHE A 1 122 ? 1.622 6.329 5.896 1.00 90.88 122 PHE A C 1
ATOM 919 O O . PHE A 1 122 ? 2.345 6.093 4.936 1.00 90.88 122 PHE A O 1
ATOM 926 N N . ALA A 1 123 ? 2.063 6.301 7.157 1.00 88.88 123 ALA A N 1
ATOM 927 C CA . ALA A 1 123 ? 3.480 6.186 7.517 1.00 88.88 123 ALA A CA 1
ATOM 928 C C . ALA A 1 123 ? 4.188 4.922 6.981 1.00 88.88 123 ALA A C 1
ATOM 930 O O . ALA A 1 123 ? 5.417 4.852 6.979 1.00 88.88 123 ALA A O 1
ATOM 931 N N . SER A 1 124 ? 3.440 3.897 6.560 1.00 90.75 124 SER A N 1
ATOM 932 C CA . SER A 1 124 ? 4.014 2.680 5.980 1.00 90.75 124 SER A CA 1
ATOM 933 C C . SER A 1 124 ? 4.339 2.785 4.483 1.00 90.75 124 SER A C 1
ATOM 935 O O . SER A 1 124 ? 5.113 1.960 3.990 1.00 90.75 124 SER A O 1
ATOM 937 N N . HIS A 1 125 ? 3.784 3.769 3.761 1.00 91.50 125 HIS A N 1
ATOM 938 C CA . HIS A 1 125 ? 3.820 3.807 2.294 1.00 91.50 125 HIS A CA 1
ATOM 939 C C . HIS A 1 125 ? 5.231 3.978 1.752 1.00 91.50 125 HIS A C 1
ATOM 941 O O . HIS A 1 125 ? 5.715 3.086 1.059 1.00 91.50 125 HIS A O 1
ATOM 947 N N . SER A 1 126 ? 5.915 5.062 2.118 1.00 88.62 126 SER A N 1
ATOM 948 C CA . SER A 1 126 ? 7.289 5.335 1.679 1.00 88.62 126 SER A CA 1
ATOM 949 C C . SER A 1 126 ? 8.232 4.164 1.953 1.00 88.62 126 SER A C 1
ATOM 951 O O . SER A 1 126 ? 8.946 3.712 1.059 1.00 88.62 126 SER A O 1
ATOM 953 N N . THR A 1 127 ? 8.169 3.583 3.154 1.00 90.75 127 THR A N 1
ATOM 954 C CA . THR A 1 127 ? 8.983 2.410 3.512 1.00 90.75 127 THR A CA 1
ATOM 955 C C . THR A 1 127 ? 8.683 1.212 2.608 1.00 90.75 127 THR A C 1
ATOM 957 O O . THR A 1 127 ? 9.608 0.568 2.111 1.00 90.75 127 THR A O 1
ATOM 960 N N . CYS A 1 128 ? 7.408 0.888 2.372 1.00 94.62 128 CYS A N 1
ATOM 961 C CA . CYS A 1 128 ? 7.040 -0.242 1.520 1.00 94.62 128 CYS A CA 1
ATOM 962 C C . CYS A 1 128 ? 7.343 0.014 0.038 1.00 94.62 128 CYS A C 1
ATOM 964 O O . CYS A 1 128 ? 7.738 -0.916 -0.656 1.00 94.62 128 CYS A O 1
ATOM 966 N N . TYR A 1 129 ? 7.218 1.247 -0.450 1.00 92.38 129 TYR A N 1
ATOM 967 C CA . TYR A 1 129 ? 7.516 1.587 -1.843 1.00 92.38 129 TYR A CA 1
ATOM 968 C C . TYR A 1 129 ? 9.017 1.467 -2.119 1.00 92.38 129 TYR A C 1
ATOM 970 O O . TYR A 1 129 ? 9.418 0.795 -3.073 1.00 92.38 129 TYR A O 1
ATOM 978 N N . LEU A 1 130 ? 9.841 2.058 -1.246 1.00 90.00 130 LEU A N 1
ATOM 979 C CA . LEU A 1 130 ? 11.300 2.036 -1.351 1.00 90.00 130 LEU A CA 1
ATOM 980 C C . LEU A 1 130 ? 11.858 0.619 -1.201 1.00 90.00 130 LEU A C 1
ATOM 982 O O . LEU A 1 130 ? 12.594 0.161 -2.069 1.00 90.00 130 LEU A O 1
ATOM 986 N N . SER A 1 131 ? 11.461 -0.110 -0.152 1.00 93.75 131 SER A N 1
ATOM 987 C CA . SER A 1 131 ? 11.987 -1.463 0.114 1.00 93.75 131 SER A CA 1
ATOM 988 C C . SER A 1 131 ? 11.622 -2.499 -0.949 1.00 93.75 131 SER A C 1
ATOM 990 O O . SER A 1 131 ? 12.279 -3.532 -1.034 1.00 93.75 131 SER A O 1
ATOM 992 N N . ASN A 1 132 ? 10.601 -2.233 -1.770 1.00 95.44 132 ASN A N 1
ATOM 993 C CA . ASN A 1 132 ? 10.227 -3.101 -2.885 1.00 95.44 132 ASN A CA 1
ATOM 994 C C . ASN A 1 132 ? 10.780 -2.633 -4.240 1.00 95.44 132 ASN A C 1
ATOM 996 O O . ASN A 1 132 ? 10.482 -3.268 -5.249 1.00 95.44 132 ASN A O 1
ATOM 1000 N N . GLY A 1 133 ? 11.599 -1.574 -4.273 1.00 93.69 133 GLY A N 1
ATOM 1001 C CA . GLY A 1 133 ? 12.355 -1.179 -5.465 1.00 93.69 133 GLY A CA 1
ATOM 1002 C C . GLY A 1 133 ? 11.625 -0.219 -6.403 1.00 93.69 133 GLY A C 1
ATOM 1003 O O . GLY A 1 133 ? 11.820 -0.290 -7.614 1.00 93.69 133 GLY A O 1
ATOM 1004 N N . VAL A 1 134 ? 10.786 0.685 -5.876 1.00 91.25 134 VAL A N 1
ATOM 1005 C CA . VAL A 1 134 ? 10.097 1.703 -6.702 1.00 91.25 134 VAL A CA 1
ATOM 1006 C C . VAL A 1 134 ? 11.075 2.552 -7.530 1.00 91.25 134 VAL A C 1
ATOM 1008 O O . VAL A 1 134 ? 10.758 2.920 -8.656 1.00 91.25 134 VAL A O 1
ATOM 1011 N N . CYS A 1 135 ? 12.283 2.818 -7.017 1.00 90.19 135 CYS A N 1
ATOM 1012 C CA . CYS A 1 135 ? 13.304 3.614 -7.708 1.00 90.19 135 CYS A CA 1
ATOM 1013 C C . CYS A 1 135 ? 13.894 2.911 -8.942 1.00 90.19 135 CYS A C 1
ATOM 1015 O O . CYS A 1 135 ? 14.390 3.570 -9.862 1.00 90.19 135 CYS A O 1
ATOM 1017 N N . ASP A 1 136 ? 13.805 1.581 -8.976 1.00 91.75 136 ASP A N 1
ATOM 1018 C CA . ASP A 1 136 ? 14.365 0.752 -10.040 1.00 91.75 136 ASP A CA 1
ATOM 1019 C C . ASP A 1 136 ? 13.324 0.390 -11.107 1.00 91.75 136 ASP A C 1
ATOM 1021 O O . ASP A 1 136 ? 13.608 -0.413 -12.005 1.00 91.75 136 ASP A O 1
ATOM 1025 N N . LEU A 1 137 ? 12.103 0.913 -10.986 1.00 90.38 137 LEU A N 1
ATOM 1026 C CA . LEU A 1 137 ? 11.051 0.732 -11.973 1.00 90.38 137 LEU A CA 1
ATOM 1027 C C . LEU A 1 137 ? 11.342 1.523 -13.252 1.00 90.38 137 LEU A C 1
ATOM 1029 O O . LEU A 1 137 ? 12.063 2.525 -13.257 1.00 90.38 137 LEU A O 1
ATOM 1033 N N . SER A 1 138 ? 10.772 1.046 -14.357 1.00 91.94 138 SER A N 1
ATOM 1034 C CA . SER A 1 138 ? 10.837 1.750 -15.637 1.00 91.94 138 SER A CA 1
ATOM 1035 C C . SER A 1 138 ? 10.009 3.040 -15.597 1.00 91.94 138 SER A C 1
ATOM 1037 O O . SER A 1 138 ? 9.089 3.176 -14.791 1.00 91.94 138 SER A O 1
ATOM 1039 N N . LEU A 1 139 ? 10.284 3.983 -16.506 1.00 89.88 139 LEU A N 1
ATOM 1040 C CA . LEU A 1 139 ? 9.446 5.182 -16.643 1.00 89.88 139 LEU A CA 1
ATOM 1041 C C . LEU A 1 139 ? 7.986 4.830 -16.974 1.00 89.88 139 LEU A C 1
ATOM 1043 O O . LEU A 1 139 ? 7.086 5.505 -16.485 1.00 89.88 139 LEU A O 1
ATOM 1047 N N . GLY A 1 140 ? 7.755 3.758 -17.743 1.00 91.25 140 GLY A N 1
ATOM 1048 C CA . GLY A 1 140 ? 6.411 3.246 -18.024 1.00 91.25 140 GLY A CA 1
ATOM 1049 C C . GLY A 1 140 ? 5.692 2.771 -16.759 1.00 91.25 140 GLY A C 1
ATOM 1050 O O . GLY A 1 140 ? 4.578 3.202 -16.495 1.00 91.25 140 GLY A O 1
ATOM 1051 N N . ASP A 1 141 ? 6.362 1.988 -15.909 1.00 92.88 141 ASP A N 1
ATOM 1052 C CA . ASP A 1 141 ? 5.780 1.552 -14.633 1.00 92.88 141 ASP A CA 1
ATOM 1053 C C . ASP A 1 141 ? 5.487 2.740 -13.700 1.00 92.88 141 ASP A C 1
ATOM 1055 O O . ASP A 1 141 ? 4.438 2.784 -13.061 1.00 92.88 141 ASP A O 1
ATOM 1059 N N . LEU A 1 142 ? 6.388 3.729 -13.619 1.00 89.94 142 LEU A N 1
ATOM 1060 C CA . LEU A 1 142 ? 6.160 4.946 -12.825 1.00 89.94 142 LEU A CA 1
ATOM 1061 C C . LEU A 1 142 ? 4.972 5.760 -13.361 1.00 89.94 142 LEU A C 1
ATOM 1063 O O . LEU A 1 142 ? 4.195 6.315 -12.580 1.00 89.94 142 LEU A O 1
ATOM 1067 N N . TRP A 1 143 ? 4.804 5.797 -14.684 1.00 89.56 143 TRP A N 1
ATOM 1068 C CA . TRP A 1 143 ? 3.645 6.398 -15.333 1.00 89.56 143 TRP A CA 1
ATOM 1069 C C . TRP A 1 143 ? 2.350 5.651 -14.991 1.00 89.56 143 TRP A C 1
ATOM 1071 O O . TRP A 1 143 ? 1.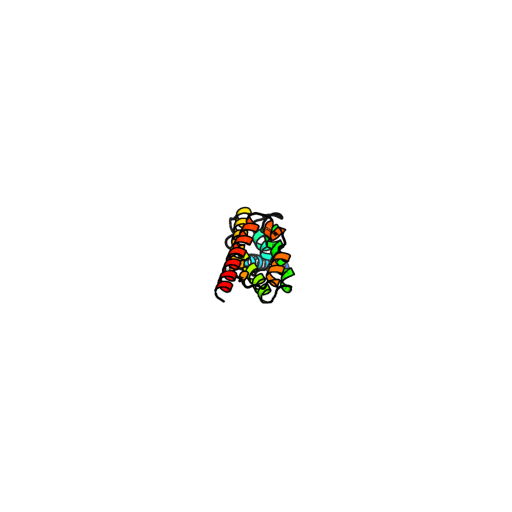356 6.281 -14.624 1.00 89.56 143 TRP A O 1
ATOM 1081 N N . ASP A 1 144 ? 2.363 4.318 -15.011 1.00 93.12 144 ASP A N 1
ATOM 1082 C CA . ASP A 1 144 ? 1.213 3.501 -14.619 1.00 93.12 144 ASP A CA 1
ATOM 1083 C C . ASP A 1 144 ? 0.852 3.669 -13.135 1.00 93.12 144 ASP A C 1
ATOM 1085 O O . ASP A 1 144 ? -0.336 3.716 -12.798 1.00 93.12 144 ASP A O 1
ATOM 1089 N N . ILE A 1 145 ? 1.836 3.837 -12.236 1.00 90.56 145 ILE A N 1
ATOM 1090 C CA . ILE A 1 145 ? 1.587 4.220 -10.831 1.00 90.56 145 ILE A CA 1
ATOM 1091 C C . ILE A 1 145 ? 0.841 5.553 -10.783 1.00 90.56 145 ILE A C 1
ATOM 1093 O O . ILE A 1 145 ? -0.217 5.643 -10.153 1.00 90.56 145 ILE A O 1
ATOM 1097 N N . PHE A 1 146 ? 1.374 6.580 -11.451 1.00 87.50 146 PHE A N 1
ATOM 1098 C CA . PHE A 1 146 ? 0.769 7.910 -11.471 1.00 87.50 146 PHE A CA 1
ATOM 1099 C C . PHE A 1 146 ? -0.666 7.865 -12.004 1.00 87.50 146 PHE A C 1
ATOM 1101 O O . PHE A 1 146 ? -1.565 8.434 -11.385 1.00 87.50 146 PHE A O 1
ATOM 1108 N N . TRP A 1 147 ? -0.912 7.136 -13.093 1.00 89.25 147 TRP A N 1
ATOM 1109 C CA . TRP A 1 147 ? -2.245 7.004 -13.677 1.00 89.25 147 TRP A CA 1
ATOM 1110 C C . TRP A 1 147 ? -3.215 6.225 -12.777 1.00 89.25 147 TRP A C 1
ATOM 1112 O O . TRP A 1 147 ? -4.387 6.585 -12.650 1.00 89.25 147 TRP A O 1
ATOM 1122 N N . THR A 1 148 ? -2.732 5.180 -12.100 1.00 90.19 148 THR A N 1
ATOM 1123 C CA . THR A 1 148 ? -3.539 4.359 -11.184 1.00 90.19 148 THR A CA 1
ATOM 1124 C C . THR A 1 148 ? -3.985 5.164 -9.960 1.00 90.19 148 THR A C 1
ATOM 1126 O O . THR A 1 148 ? -5.156 5.125 -9.560 1.00 90.19 148 THR A O 1
ATOM 1129 N N . VAL A 1 149 ? -3.066 5.923 -9.362 1.00 85.75 149 VAL A N 1
ATOM 1130 C CA . VAL A 1 149 ? -3.328 6.713 -8.152 1.00 85.75 149 VAL A CA 1
ATOM 1131 C C . VAL A 1 149 ? -4.056 8.023 -8.491 1.00 85.75 149 VAL A C 1
ATOM 1133 O O . VAL A 1 149 ? -4.979 8.429 -7.778 1.00 85.75 149 VAL A O 1
ATOM 1136 N N . GLY A 1 150 ? -3.710 8.638 -9.622 1.00 79.44 150 GLY A N 1
ATOM 1137 C CA . GLY A 1 150 ? -4.201 9.936 -10.070 1.00 79.44 150 GLY A CA 1
ATOM 1138 C C . GLY A 1 150 ? -3.736 11.099 -9.185 1.00 79.44 150 GLY A C 1
ATOM 1139 O O . GLY A 1 150 ? -3.191 10.914 -8.094 1.00 79.44 150 GLY A O 1
ATOM 1140 N N . ILE A 1 151 ? -4.020 12.330 -9.627 1.00 60.78 151 ILE A N 1
ATOM 1141 C CA . ILE A 1 151 ? -3.668 13.566 -8.898 1.00 60.78 151 ILE A CA 1
ATOM 1142 C C . ILE A 1 151 ? -4.278 13.571 -7.488 1.00 60.78 151 ILE A C 1
ATOM 1144 O O . ILE A 1 151 ? -3.607 13.913 -6.520 1.00 60.78 151 ILE A O 1
ATOM 1148 N N . GLY A 1 152 ? -5.528 13.123 -7.345 1.00 60.31 152 GLY A N 1
ATOM 1149 C CA . GLY A 1 152 ? -6.205 13.071 -6.046 1.00 60.31 152 GLY A CA 1
ATOM 1150 C C . GLY A 1 152 ? -5.595 12.075 -5.052 1.00 60.31 152 GLY A C 1
ATOM 1151 O O . GLY A 1 152 ? -5.724 12.274 -3.849 1.00 60.31 152 GLY A O 1
ATOM 1152 N N . GLY A 1 153 ? -4.918 11.019 -5.512 1.00 62.03 153 GLY A N 1
ATOM 1153 C CA . GLY A 1 153 ? -4.253 10.070 -4.618 1.00 62.03 153 GLY A CA 1
ATOM 1154 C C . GLY A 1 153 ? -2.838 10.493 -4.217 1.00 62.03 153 GLY A C 1
ATOM 1155 O O . GLY A 1 153 ? -2.447 10.243 -3.081 1.00 62.03 153 GLY A O 1
ATOM 1156 N N . LEU A 1 154 ? -2.111 11.195 -5.097 1.00 59.72 154 LEU A N 1
ATOM 1157 C CA . LEU A 1 154 ? -0.801 11.782 -4.778 1.00 59.72 154 LEU A CA 1
ATOM 1158 C C . LEU A 1 154 ? -0.920 13.053 -3.919 1.00 59.72 154 LEU A C 1
ATOM 1160 O O . LEU A 1 154 ? -0.113 13.270 -3.021 1.00 59.72 154 LEU A O 1
ATOM 1164 N N . PHE A 1 155 ? -1.928 13.890 -4.187 1.00 53.41 155 PHE A N 1
ATOM 1165 C CA . PHE A 1 155 ? -2.026 15.254 -3.648 1.00 53.41 155 PHE A CA 1
ATOM 1166 C C . PHE A 1 155 ? -3.296 15.521 -2.829 1.00 53.41 155 PHE A C 1
ATOM 1168 O O . PHE A 1 155 ? -3.526 16.650 -2.407 1.00 53.41 155 PHE A O 1
ATOM 1175 N N . GLY A 1 156 ? -4.119 14.507 -2.542 1.00 50.72 156 GLY A N 1
ATOM 1176 C CA . GLY A 1 156 ? -5.382 14.660 -1.799 1.00 50.72 156 GLY A CA 1
ATOM 1177 C C . GLY A 1 156 ? -5.249 14.976 -0.301 1.00 50.72 156 GLY A C 1
ATOM 1178 O O . GLY A 1 156 ? -6.174 14.698 0.452 1.00 50.72 156 GLY A O 1
ATOM 1179 N N . GLY A 1 157 ? -4.094 15.471 0.154 1.00 58.84 157 GLY A N 1
ATOM 1180 C CA . GLY A 1 157 ? -3.823 15.838 1.546 1.00 58.84 157 GLY A CA 1
ATOM 1181 C C . GLY A 1 157 ? -2.326 15.883 1.881 1.00 58.84 157 GLY A C 1
ATOM 1182 O O . GLY A 1 157 ? -1.506 15.297 1.177 1.00 58.84 157 GLY A O 1
ATOM 1183 N N . ILE A 1 158 ? -1.967 16.544 2.991 1.00 57.56 158 ILE A N 1
ATOM 1184 C CA . ILE A 1 158 ? -0.565 16.710 3.436 1.00 57.56 158 ILE A CA 1
ATOM 1185 C C . ILE A 1 158 ? 0.113 15.357 3.708 1.00 57.56 158 ILE A C 1
ATOM 1187 O O . ILE A 1 158 ? 1.294 15.196 3.414 1.00 57.56 158 ILE A O 1
ATOM 1191 N N . ALA A 1 159 ? -0.626 14.369 4.226 1.00 65.00 159 ALA A N 1
ATOM 1192 C CA . ALA A 1 159 ? -0.096 13.023 4.450 1.00 65.00 159 ALA A CA 1
ATOM 1193 C C . ALA A 1 159 ? 0.292 12.329 3.129 1.00 65.00 159 ALA A C 1
ATOM 1195 O O . ALA A 1 159 ? 1.406 11.828 3.020 1.00 65.00 159 ALA A O 1
ATOM 1196 N N . ASN A 1 160 ? -0.572 12.383 2.106 1.00 64.00 160 ASN A N 1
ATOM 1197 C CA . ASN A 1 160 ? -0.288 11.825 0.775 1.00 64.00 160 ASN A CA 1
ATOM 1198 C C . ASN A 1 160 ? 0.928 12.502 0.125 1.00 64.00 160 ASN A C 1
ATOM 1200 O O . ASN A 1 160 ? 1.819 11.826 -0.386 1.00 64.00 160 ASN A O 1
ATOM 1204 N N . LEU A 1 161 ? 0.994 13.836 0.214 1.00 59.25 161 LEU A N 1
ATOM 1205 C CA . LEU A 1 161 ? 2.099 14.627 -0.329 1.00 59.25 161 LEU A CA 1
ATOM 1206 C C . LEU A 1 161 ? 3.430 14.304 0.364 1.00 59.25 161 LEU A C 1
ATOM 1208 O O . LEU A 1 161 ? 4.461 14.190 -0.297 1.00 59.25 161 LEU A O 1
ATOM 1212 N N . LYS A 1 162 ? 3.412 14.121 1.688 1.00 69.00 162 LYS A N 1
ATOM 1213 C CA . LYS A 1 162 ? 4.598 13.728 2.451 1.00 69.00 162 LYS A CA 1
ATOM 1214 C C . LYS A 1 162 ? 5.112 12.356 2.017 1.00 69.00 162 LYS A C 1
ATOM 1216 O O . LYS A 1 162 ? 6.305 12.226 1.768 1.00 69.00 162 LYS A O 1
ATOM 1221 N N . GLU A 1 163 ? 4.237 11.362 1.883 1.00 66.75 163 GLU A N 1
ATOM 1222 C CA . GLU A 1 163 ? 4.638 10.016 1.450 1.00 66.75 163 GLU A CA 1
ATOM 1223 C C . GLU A 1 163 ? 5.180 10.014 0.015 1.00 66.75 163 GLU A C 1
ATOM 1225 O O . GLU A 1 163 ? 6.196 9.373 -0.269 1.00 66.75 163 GLU A O 1
ATOM 1230 N N . ALA A 1 164 ? 4.551 10.779 -0.884 1.00 71.31 164 ALA A N 1
ATOM 1231 C CA . ALA A 1 164 ? 5.040 10.963 -2.246 1.00 71.31 164 ALA A CA 1
ATOM 1232 C C . ALA A 1 164 ? 6.450 11.581 -2.253 1.00 71.31 164 ALA A C 1
ATOM 1234 O O . ALA A 1 164 ? 7.350 11.052 -2.905 1.00 71.31 164 ALA A O 1
ATOM 1235 N N . ALA A 1 165 ? 6.675 12.641 -1.469 1.00 63.75 165 ALA A N 1
ATOM 1236 C CA . ALA A 1 165 ? 7.981 13.288 -1.345 1.00 63.75 165 ALA A CA 1
ATOM 1237 C C . ALA A 1 165 ? 9.045 12.366 -0.717 1.00 63.75 165 ALA A C 1
ATOM 1239 O O . ALA A 1 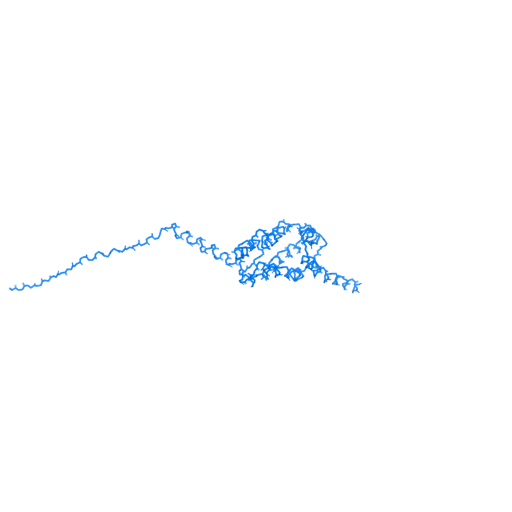165 ? 10.162 12.281 -1.224 1.00 63.75 165 ALA A O 1
ATOM 1240 N N . GLN A 1 166 ? 8.698 11.632 0.346 1.00 73.56 166 GLN A N 1
ATOM 1241 C CA . GLN A 1 166 ? 9.599 10.683 1.014 1.00 73.56 166 GLN A CA 1
ATOM 1242 C C . GLN A 1 166 ? 9.964 9.488 0.131 1.00 73.56 166 GLN A C 1
ATOM 1244 O O . GLN A 1 166 ? 11.041 8.922 0.292 1.00 73.56 166 GLN A O 1
ATOM 1249 N N . THR A 1 167 ? 9.096 9.115 -0.808 1.00 71.31 167 THR A N 1
ATOM 1250 C CA . THR A 1 167 ? 9.401 8.091 -1.811 1.00 71.31 167 THR A CA 1
ATOM 1251 C C . THR A 1 167 ? 10.283 8.652 -2.926 1.00 71.31 167 THR A C 1
ATOM 1253 O O . THR A 1 167 ? 11.245 8.010 -3.335 1.00 71.31 167 THR A O 1
ATOM 1256 N N . ALA A 1 168 ? 9.971 9.850 -3.425 1.00 75.06 168 ALA A N 1
ATOM 1257 C CA . ALA A 1 168 ? 10.654 10.432 -4.575 1.00 75.06 168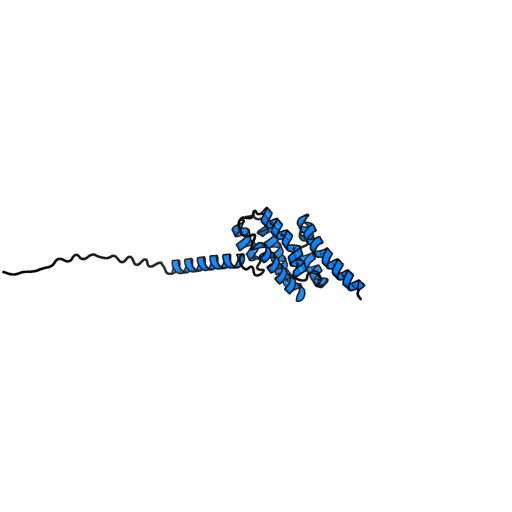 ALA A CA 1
ATOM 1258 C C . ALA A 1 168 ? 12.089 10.884 -4.258 1.00 75.06 168 ALA A C 1
ATOM 1260 O O . ALA A 1 168 ? 12.983 10.670 -5.075 1.00 75.06 168 ALA A O 1
ATOM 1261 N N . ALA A 1 169 ? 12.329 11.482 -3.084 1.00 74.12 169 ALA A N 1
ATOM 1262 C CA . ALA A 1 169 ? 13.630 12.069 -2.756 1.00 74.12 169 ALA A CA 1
ATOM 1263 C C . ALA A 1 169 ? 14.794 11.051 -2.786 1.00 74.12 169 ALA A C 1
ATOM 1265 O O . ALA A 1 169 ? 15.782 11.329 -3.467 1.00 74.12 169 ALA A O 1
ATOM 1266 N N . PRO A 1 170 ? 14.697 9.854 -2.169 1.00 75.69 170 PRO A N 1
ATOM 1267 C CA . PRO A 1 170 ? 15.761 8.850 -2.260 1.00 75.69 170 PRO A CA 1
ATOM 1268 C C . PRO A 1 170 ? 15.984 8.329 -3.684 1.00 75.69 170 PRO A C 1
ATOM 1270 O O . PRO A 1 170 ? 17.121 8.070 -4.069 1.00 75.69 170 PRO A O 1
ATOM 1273 N N . CYS A 1 171 ? 14.920 8.212 -4.488 1.00 81.00 171 CYS A N 1
ATOM 1274 C CA . CYS A 1 171 ? 15.051 7.782 -5.879 1.00 81.00 171 CYS A CA 1
ATOM 1275 C C . CYS A 1 171 ? 15.800 8.814 -6.731 1.00 81.00 171 CYS A C 1
ATOM 1277 O O . CYS A 1 171 ? 16.591 8.430 -7.588 1.00 81.00 171 CYS A O 1
ATOM 1279 N N . LEU A 1 172 ? 15.574 10.111 -6.497 1.00 73.06 172 LEU A N 1
ATOM 1280 C CA . LEU A 1 172 ? 16.275 11.185 -7.203 1.00 73.06 172 LEU A CA 1
ATOM 1281 C C . LEU A 1 172 ? 17.761 11.236 -6.830 1.00 73.06 172 LEU A C 1
ATOM 1283 O O . LEU A 1 172 ? 18.594 11.343 -7.724 1.00 73.06 172 LEU A O 1
ATOM 1287 N N . VAL A 1 173 ? 18.094 11.090 -5.542 1.00 70.44 173 VAL A N 1
ATOM 1288 C CA . VAL A 1 173 ? 19.491 11.038 -5.074 1.00 70.44 173 VAL A CA 1
ATOM 1289 C C . VAL A 1 173 ? 20.222 9.836 -5.673 1.00 70.44 173 VAL A C 1
ATOM 1291 O O . VAL A 1 173 ? 21.262 10.009 -6.293 1.00 70.44 173 VAL A O 1
ATOM 1294 N N . SER A 1 174 ? 19.633 8.637 -5.607 1.00 63.44 174 SER A N 1
ATOM 1295 C CA . SER A 1 174 ? 20.250 7.425 -6.165 1.00 63.44 174 SER A CA 1
ATOM 1296 C C . SER A 1 174 ? 20.481 7.508 -7.681 1.00 63.44 174 SER A C 1
ATOM 1298 O O . SER A 1 174 ? 21.499 7.025 -8.178 1.00 63.44 174 SER A O 1
ATOM 1300 N N . LYS A 1 175 ? 19.563 8.137 -8.428 1.00 64.75 175 LYS A N 1
ATOM 1301 C CA . LYS A 1 175 ? 19.723 8.365 -9.874 1.00 64.75 175 LYS A CA 1
ATOM 1302 C C . LYS A 1 175 ? 20.829 9.385 -10.168 1.00 64.75 175 LYS A C 1
ATOM 1304 O O . LYS A 1 175 ? 21.555 9.192 -11.140 1.00 64.75 175 LYS A O 1
ATOM 1309 N N . LEU A 1 176 ? 20.963 10.437 -9.353 1.00 60.84 176 LEU A N 1
ATOM 1310 C CA . LEU A 1 176 ? 22.052 11.414 -9.472 1.00 60.84 176 LEU A CA 1
ATOM 1311 C C . LEU A 1 176 ? 23.416 10.797 -9.142 1.00 60.84 176 LEU A C 1
ATOM 1313 O O . LEU A 1 176 ? 24.357 11.019 -9.895 1.00 60.84 176 LEU A O 1
ATOM 1317 N N . ASP A 1 177 ? 23.518 9.995 -8.081 1.00 60.28 177 ASP A N 1
ATOM 1318 C CA . ASP A 1 177 ? 24.770 9.327 -7.707 1.00 60.28 177 ASP A CA 1
ATOM 1319 C C . ASP A 1 177 ? 25.238 8.367 -8.806 1.00 60.28 177 ASP A C 1
ATOM 1321 O O . ASP A 1 177 ? 26.420 8.336 -9.136 1.00 60.28 177 ASP A O 1
ATOM 1325 N N . TYR A 1 178 ? 24.311 7.634 -9.437 1.00 57.00 178 TYR A N 1
ATOM 1326 C CA . TYR A 1 178 ? 24.638 6.807 -10.599 1.00 57.00 178 TYR A CA 1
ATOM 1327 C C . TYR A 1 178 ? 25.158 7.661 -11.762 1.00 57.00 178 TYR A C 1
ATOM 1329 O O . TYR A 1 178 ? 26.191 7.331 -12.317 1.00 57.00 178 TYR A O 1
ATOM 1337 N N . LEU A 1 179 ? 24.499 8.780 -12.089 1.00 58.28 179 LEU A N 1
ATOM 1338 C CA . LEU A 1 179 ? 24.895 9.688 -13.179 1.00 58.28 179 LEU A CA 1
ATOM 1339 C C . LEU A 1 179 ? 26.227 10.423 -12.954 1.00 58.28 179 LEU A C 1
ATOM 1341 O O . LEU A 1 179 ? 26.836 10.848 -13.926 1.00 58.28 179 LEU A O 1
ATOM 1345 N N . ILE A 1 180 ? 26.662 10.607 -11.706 1.00 58.44 180 ILE A N 1
ATOM 1346 C CA . ILE A 1 180 ? 27.949 11.245 -11.369 1.00 58.44 180 ILE A CA 1
ATOM 1347 C C . ILE A 1 180 ? 29.101 10.220 -11.376 1.00 58.44 180 ILE A C 1
ATOM 1349 O O . ILE A 1 180 ? 30.266 10.601 -11.475 1.00 58.44 180 ILE A O 1
ATOM 1353 N N . LEU A 1 181 ? 28.790 8.922 -11.281 1.00 52.44 181 LEU A N 1
ATOM 1354 C CA . LEU A 1 181 ? 29.761 7.823 -11.242 1.00 52.44 181 LEU A CA 1
ATOM 1355 C C . LEU A 1 181 ? 29.990 7.124 -12.601 1.00 52.44 181 LEU A C 1
ATOM 1357 O O . LEU A 1 181 ? 30.811 6.205 -12.648 1.00 52.44 181 LEU A O 1
ATOM 1361 N N . VAL A 1 182 ? 29.300 7.532 -13.679 1.00 45.97 182 VAL A N 1
ATOM 1362 C CA . VAL A 1 182 ? 29.533 7.065 -15.068 1.00 45.97 182 VAL A CA 1
ATOM 1363 C C . VAL A 1 182 ? 30.131 8.153 -15.943 1.00 45.97 182 VAL A C 1
ATOM 1365 O O . VAL A 1 182 ? 29.640 9.299 -15.873 1.00 45.97 182 VAL A O 1
#

Sequence (182 aa):
MRLFNALTTFLAVAASAVIASPLANLEATAELAAVVDKRGICDAPTGSCAFYKTCLEDKYKCGEKGYPLNYGYKYCKKFADAKSKFSTKGQTWVTNTMKCLQKKLVSHTSGSTCTKLEKAAFASHSTCYLSNGVCDLSLGDLWDIFWTVGIGGLFGGIANLKEAAQTAAPCLVSKLDYLILV

InterPro domains:
  IPR004978 Stanniocalcin [PF03298] (44-137)
  IPR004978 Stanniocalcin [PTHR11245] (42-171)

Foldseek 3Di:
DDDDDDDDDPDPPPPPPPPPDPVNVVVVVVVVVLVVVLVCCLQQPQLDLCNLVSQQCVQAVQPCPFCSNVPSSLLSVLCVVLLVQFDPLLNQLNRQLSRQLSNQCSVVRPDDHSVRSNLSSLVSNLVSNVVSPVLVGDPSSVVSVCVSCDPCNCPVDPSSVVSNCSNVVVSVVVVVVVVVVD

pLDDT: mean 80.26, std 17.36, range [36.5, 98.44]